Protein AF-A0A6N7HIR2-F1 (afdb_monomer_lite)

Secondary structure (DSSP, 8-state):
-PPP-HHHHHHHHHHHHHHHHHHHHHHHHHHHHHTTSSPPPPHHHHHHHHHHHHHHHHHHHHHHHHHHTS---S---------SPPPPSGGGTTTS------

Structure (mmCIF, N/CA/C/O backbone):
data_AF-A0A6N7HIR2-F1
#
_entry.id   AF-A0A6N7HIR2-F1
#
loop_
_atom_site.group_PDB
_atom_site.id
_atom_site.type_symbol
_atom_site.label_atom_id
_atom_site.label_alt_id
_atom_site.label_comp_id
_atom_site.label_asym_id
_atom_site.label_entity_id
_atom_site.label_seq_id
_atom_site.pdbx_PDB_ins_code
_atom_site.Cartn_x
_atom_site.Cartn_y
_atom_site.Cartn_z
_atom_site.occupancy
_atom_site.B_iso_or_equiv
_atom_site.auth_seq_id
_atom_site.auth_comp_id
_atom_site.auth_asym_id
_atom_site.auth_atom_id
_atom_site.pdbx_PDB_model_num
ATOM 1 N N . MET A 1 1 ? 15.041 1.966 -32.434 1.00 39.31 1 MET A N 1
ATOM 2 C CA . MET A 1 1 ? 14.277 2.642 -31.364 1.00 39.31 1 MET A CA 1
ATOM 3 C C . MET A 1 1 ? 12.826 2.198 -31.444 1.00 39.31 1 MET A C 1
ATOM 5 O O . MET A 1 1 ? 12.071 2.736 -32.242 1.00 39.31 1 MET A O 1
ATOM 9 N N . THR A 1 2 ? 12.447 1.170 -30.692 1.00 49.09 2 THR A N 1
ATOM 10 C CA . THR A 1 2 ? 11.033 0.862 -30.441 1.00 49.09 2 THR A CA 1
ATOM 11 C C . THR A 1 2 ? 10.514 1.892 -29.444 1.00 49.09 2 THR A C 1
ATOM 13 O O . THR A 1 2 ? 11.181 2.163 -28.446 1.00 49.09 2 THR A O 1
ATOM 16 N N . ALA A 1 3 ? 9.388 2.536 -29.753 1.00 53.75 3 ALA A N 1
ATOM 17 C CA . ALA A 1 3 ? 8.743 3.464 -28.830 1.00 53.75 3 ALA A CA 1
ATOM 18 C C . ALA A 1 3 ? 8.521 2.768 -27.470 1.00 53.75 3 ALA A C 1
ATOM 20 O O . ALA A 1 3 ? 8.249 1.564 -27.473 1.00 53.75 3 ALA A O 1
ATOM 21 N N . PRO A 1 4 ? 8.658 3.476 -26.332 1.00 59.59 4 PRO A N 1
ATOM 22 C CA . PRO A 1 4 ? 8.262 2.916 -25.045 1.00 59.59 4 PRO A CA 1
ATOM 23 C C . PRO A 1 4 ? 6.821 2.416 -25.158 1.00 59.59 4 PRO A C 1
ATOM 25 O O . PRO A 1 4 ? 5.978 3.105 -25.743 1.00 59.59 4 PRO A O 1
ATOM 28 N N . ASP A 1 5 ? 6.562 1.204 -24.665 1.00 72.38 5 ASP A N 1
ATOM 29 C CA . ASP A 1 5 ? 5.222 0.632 -24.701 1.00 72.38 5 ASP A CA 1
ATOM 30 C C . ASP A 1 5 ? 4.324 1.451 -23.766 1.00 72.38 5 ASP A C 1
ATOM 32 O O . ASP A 1 5 ? 4.314 1.300 -22.543 1.00 72.38 5 ASP A O 1
ATOM 36 N N . TRP A 1 6 ? 3.625 2.416 -24.359 1.00 75.81 6 TRP A N 1
ATOM 37 C CA . TRP A 1 6 ? 2.717 3.334 -23.679 1.00 75.81 6 TRP A CA 1
ATOM 38 C C . TRP A 1 6 ? 1.618 2.576 -22.921 1.00 75.81 6 TRP A C 1
ATOM 40 O O . TRP A 1 6 ? 1.055 3.103 -21.958 1.00 75.81 6 TRP A O 1
ATOM 50 N N . HIS A 1 7 ? 1.326 1.338 -23.334 1.00 76.25 7 HIS A N 1
ATOM 51 C CA . HIS A 1 7 ? 0.379 0.470 -22.659 1.00 76.25 7 HIS A CA 1
ATOM 52 C C . HIS A 1 7 ? 0.905 0.045 -21.283 1.00 76.25 7 HIS A C 1
ATOM 54 O O . HIS A 1 7 ? 0.212 0.229 -20.283 1.00 76.25 7 HIS A O 1
ATOM 60 N N . ASP A 1 8 ? 2.160 -0.398 -21.199 1.00 75.25 8 ASP A N 1
ATOM 61 C CA . ASP A 1 8 ? 2.810 -0.783 -19.938 1.00 75.25 8 ASP A CA 1
ATOM 62 C C . ASP A 1 8 ? 2.994 0.409 -18.984 1.00 75.25 8 ASP A C 1
ATOM 64 O O . ASP A 1 8 ? 3.007 0.275 -17.755 1.00 75.25 8 ASP A O 1
ATOM 68 N N . GLU A 1 9 ? 3.150 1.619 -19.525 1.00 78.38 9 GLU A N 1
ATOM 69 C CA . GLU A 1 9 ? 3.133 2.855 -18.736 1.00 78.38 9 GLU A CA 1
ATOM 70 C C . GLU A 1 9 ? 1.759 3.140 -18.131 1.00 78.38 9 GLU A C 1
ATOM 72 O O . GLU A 1 9 ? 1.671 3.409 -16.931 1.00 78.38 9 GLU A O 1
ATOM 77 N N . LEU A 1 10 ? 0.689 3.024 -18.917 1.00 81.69 10 LEU A N 1
ATOM 78 C CA . LEU A 1 10 ? -0.676 3.210 -18.425 1.00 81.69 10 LEU A CA 1
ATOM 79 C C . LEU A 1 10 ? -1.075 2.162 -17.390 1.00 81.69 10 LEU A C 1
ATOM 81 O O . LEU A 1 10 ? -1.680 2.523 -16.380 1.00 81.69 10 LEU A O 1
ATOM 85 N N . VAL A 1 11 ? -0.728 0.892 -17.616 1.00 83.94 11 VAL A N 1
ATOM 86 C CA . VAL A 1 11 ? -1.005 -0.197 -16.669 1.00 83.94 11 VAL A CA 1
ATOM 87 C C . VAL A 1 11 ? -0.339 0.101 -15.328 1.00 83.94 11 VAL A C 1
ATOM 89 O O . VAL A 1 11 ? -1.017 0.101 -14.301 1.00 83.94 11 VAL A O 1
ATOM 92 N N . LEU A 1 12 ? 0.941 0.487 -15.332 1.00 82.62 12 LEU A N 1
ATOM 93 C CA . LEU A 1 12 ? 1.636 0.841 -14.096 1.00 82.62 12 LEU A CA 1
ATOM 94 C C . LEU A 1 12 ? 0.995 2.042 -13.386 1.00 82.62 12 LEU A C 1
ATOM 96 O O . LEU A 1 12 ? 0.808 2.021 -12.169 1.00 82.62 12 LEU A O 1
ATOM 100 N N . VAL A 1 13 ? 0.664 3.106 -14.122 1.00 84.81 13 VAL A N 1
ATOM 101 C CA . VAL A 1 13 ? 0.022 4.294 -13.536 1.00 84.81 13 VAL A CA 1
ATOM 102 C C . VAL A 1 13 ? -1.333 3.931 -12.924 1.00 84.81 13 VAL A C 1
ATOM 104 O O . VAL A 1 13 ? -1.660 4.403 -11.833 1.00 84.81 13 VAL A O 1
ATOM 107 N N . ALA A 1 14 ? -2.104 3.063 -13.580 1.00 88.12 14 ALA A N 1
ATOM 108 C CA . ALA A 1 14 ? -3.380 2.579 -13.068 1.00 88.12 14 ALA A CA 1
ATOM 109 C C . ALA A 1 14 ? -3.213 1.732 -11.795 1.00 88.12 14 ALA A C 1
ATOM 111 O O . ALA A 1 14 ? -3.967 1.913 -10.833 1.00 88.12 14 ALA A O 1
ATOM 112 N N . GLU A 1 15 ? -2.212 0.851 -11.743 1.00 87.25 15 GLU A N 1
ATOM 113 C CA . GLU A 1 15 ? -1.899 0.047 -10.558 1.00 87.25 15 GLU A CA 1
ATOM 114 C C . GLU A 1 15 ? -1.457 0.917 -9.377 1.00 87.25 15 GLU A C 1
ATOM 116 O O . GLU A 1 15 ? -1.988 0.772 -8.271 1.00 87.25 15 GLU A O 1
ATOM 121 N N . LEU A 1 16 ? -0.570 1.888 -9.619 1.00 88.81 16 LEU A N 1
ATOM 122 C CA . LEU A 1 16 ? -0.139 2.866 -8.617 1.00 88.81 16 LEU A CA 1
ATOM 123 C C . LEU A 1 16 ? -1.320 3.683 -8.085 1.00 88.81 16 LEU A C 1
ATOM 125 O O . LEU A 1 16 ? -1.468 3.843 -6.872 1.00 88.81 16 LEU A O 1
ATOM 129 N N . ALA A 1 17 ? -2.199 4.164 -8.967 1.00 90.56 17 ALA A N 1
ATOM 130 C CA . ALA A 1 17 ? -3.390 4.908 -8.569 1.00 90.56 17 ALA A CA 1
ATOM 131 C C . ALA A 1 17 ? -4.368 4.043 -7.752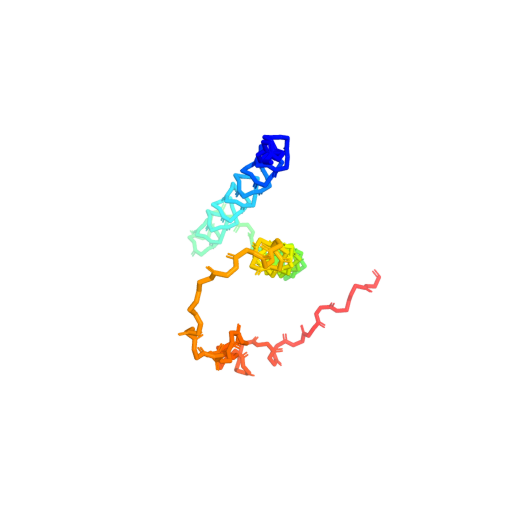 1.00 90.56 17 ALA A C 1
ATOM 133 O O . ALA A 1 17 ? -4.935 4.505 -6.756 1.00 90.56 17 ALA A O 1
ATOM 134 N N . SER A 1 18 ? -4.541 2.776 -8.137 1.00 89.88 18 SER A N 1
ATOM 135 C CA . SER A 1 18 ? -5.385 1.809 -7.428 1.00 89.88 18 SER A CA 1
ATOM 136 C C . SER A 1 18 ? -4.867 1.519 -6.020 1.00 89.88 18 SER A C 1
ATOM 138 O O . SER A 1 18 ? -5.643 1.543 -5.058 1.00 89.88 18 SER A O 1
ATOM 140 N N . VAL A 1 19 ? -3.560 1.289 -5.873 1.00 90.94 19 VAL A N 1
ATOM 141 C CA . VAL A 1 19 ? -2.923 1.061 -4.571 1.00 90.94 19 VAL A CA 1
ATOM 142 C C . VAL A 1 19 ? -2.950 2.327 -3.717 1.00 90.94 19 VAL A C 1
ATOM 144 O O . VAL A 1 19 ? -3.319 2.252 -2.548 1.00 90.94 19 VAL A O 1
ATOM 147 N N . ASN A 1 20 ? -2.694 3.504 -4.293 1.00 92.12 20 ASN A N 1
ATOM 148 C CA . ASN A 1 20 ? -2.812 4.780 -3.580 1.00 92.12 20 ASN A CA 1
ATOM 149 C C . ASN A 1 20 ? -4.217 4.986 -2.986 1.00 92.12 20 ASN A C 1
ATOM 151 O O . ASN A 1 20 ? -4.368 5.373 -1.828 1.00 92.12 20 ASN A O 1
ATOM 155 N N . ASN A 1 21 ? -5.262 4.660 -3.751 1.00 92.62 21 ASN A N 1
ATOM 156 C CA . ASN A 1 21 ? -6.638 4.725 -3.264 1.00 92.62 21 ASN A CA 1
ATOM 157 C C . ASN A 1 21 ? -6.882 3.751 -2.093 1.00 92.62 21 ASN A C 1
ATOM 159 O O . ASN A 1 21 ? -7.553 4.086 -1.117 1.00 92.62 21 ASN A O 1
ATOM 163 N N . GLN A 1 22 ? -6.308 2.549 -2.150 1.00 91.25 22 GLN A N 1
ATOM 164 C CA . GLN A 1 22 ? -6.426 1.574 -1.065 1.00 91.25 22 GLN A CA 1
ATOM 165 C C . GLN A 1 22 ? -5.698 2.015 0.202 1.00 91.25 22 GLN A C 1
ATOM 167 O O . GLN A 1 22 ? -6.280 1.897 1.277 1.00 91.25 22 GLN A O 1
ATOM 172 N N . ILE A 1 23 ? -4.497 2.590 0.082 1.00 93.50 23 ILE A N 1
ATOM 173 C CA . ILE A 1 23 ? -3.767 3.179 1.213 1.00 93.50 23 ILE A CA 1
ATOM 174 C C . ILE A 1 23 ? -4.605 4.289 1.849 1.00 93.50 23 ILE A C 1
ATOM 176 O O . ILE A 1 23 ? -4.833 4.268 3.055 1.00 93.50 23 ILE A O 1
ATOM 180 N N . ALA A 1 24 ? -5.117 5.231 1.051 1.00 94.25 24 ALA A N 1
ATOM 181 C CA . ALA A 1 24 ? -5.915 6.342 1.565 1.00 94.25 24 ALA A CA 1
ATOM 182 C C . ALA A 1 24 ? -7.153 5.847 2.330 1.00 94.25 24 ALA A C 1
ATOM 184 O O . ALA A 1 24 ? -7.435 6.299 3.439 1.00 94.25 24 ALA A O 1
ATOM 185 N N . ARG A 1 25 ? -7.873 4.866 1.772 1.00 93.00 25 ARG A N 1
ATOM 186 C CA . ARG A 1 25 ? -9.032 4.255 2.438 1.00 93.00 25 ARG A CA 1
ATOM 187 C C . ARG A 1 25 ? -8.648 3.513 3.711 1.00 93.00 25 ARG A C 1
ATOM 189 O O . ARG A 1 25 ? -9.385 3.600 4.688 1.00 93.00 25 ARG A O 1
ATOM 196 N N . PHE A 1 26 ? -7.535 2.791 3.700 1.00 92.94 26 PHE A N 1
ATOM 197 C CA . PHE A 1 26 ? -7.034 2.074 4.866 1.00 92.94 26 PHE A CA 1
ATOM 198 C C . PHE A 1 26 ? -6.687 3.040 6.006 1.00 92.94 26 PHE A C 1
ATOM 200 O O . PHE A 1 26 ? -7.192 2.877 7.113 1.00 92.94 26 PHE A O 1
ATOM 207 N N . VAL A 1 27 ? -5.937 4.107 5.713 1.00 93.31 27 VAL A N 1
ATOM 208 C CA . VAL A 1 27 ? -5.589 5.154 6.689 1.00 93.31 27 VAL A CA 1
ATOM 209 C C . VAL A 1 27 ? -6.842 5.801 7.275 1.00 93.31 27 VAL A C 1
ATOM 211 O O . VAL A 1 27 ? -6.939 5.960 8.487 1.00 93.31 27 VAL A O 1
ATOM 214 N N . LEU A 1 28 ? -7.838 6.129 6.447 1.00 94.31 28 LEU A N 1
ATOM 215 C CA . LEU A 1 28 ? -9.097 6.693 6.941 1.00 94.31 28 LEU A CA 1
ATOM 216 C C . LEU A 1 28 ? -9.848 5.733 7.871 1.00 94.31 28 LEU A C 1
ATOM 218 O O . LEU A 1 28 ? -10.399 6.175 8.875 1.00 94.31 28 LEU A O 1
ATOM 222 N N . ARG A 1 29 ? -9.865 4.428 7.566 1.00 92.50 29 ARG A N 1
ATOM 223 C CA . ARG A 1 29 ? -10.482 3.425 8.450 1.00 92.50 29 ARG A CA 1
ATOM 224 C C . ARG A 1 29 ? -9.744 3.315 9.778 1.00 92.50 29 ARG A C 1
ATOM 226 O O . ARG A 1 29 ? -10.405 3.240 10.805 1.00 92.50 29 ARG A O 1
ATOM 233 N N . LEU A 1 30 ? -8.413 3.351 9.754 1.00 91.50 30 LEU A N 1
ATOM 234 C CA . LEU A 1 30 ? -7.598 3.324 10.964 1.00 91.50 30 LEU A CA 1
ATOM 235 C C . LEU A 1 30 ? -7.893 4.543 11.852 1.00 91.50 30 LEU A C 1
ATOM 237 O O . LEU A 1 30 ? -8.192 4.390 13.028 1.00 91.50 30 LEU A O 1
ATOM 241 N N . LEU A 1 31 ? -7.941 5.742 11.263 1.00 92.88 31 LEU A N 1
ATOM 242 C CA . LEU A 1 31 ? -8.283 6.975 11.983 1.00 92.88 31 LEU A CA 1
ATOM 243 C C . LEU A 1 31 ? -9.726 6.987 12.512 1.00 92.88 31 LEU A C 1
ATOM 245 O O . LEU A 1 31 ? -9.996 7.541 13.577 1.00 92.88 31 LEU A O 1
ATOM 249 N N . ASP A 1 32 ? -10.676 6.414 11.769 1.00 93.00 32 ASP A N 1
ATOM 250 C CA . ASP A 1 32 ? -12.053 6.247 12.241 1.00 93.00 32 ASP A CA 1
ATOM 251 C C . ASP A 1 32 ? -12.138 5.270 13.421 1.00 93.00 32 ASP A C 1
ATOM 253 O O . ASP A 1 32 ? -12.909 5.520 14.351 1.00 93.00 32 ASP A O 1
ATOM 257 N N . ALA A 1 33 ? -11.358 4.186 13.395 1.00 91.94 33 ALA A N 1
ATOM 258 C CA . ALA A 1 33 ? -11.279 3.218 14.484 1.00 91.94 33 ALA A CA 1
ATOM 259 C C . ALA A 1 33 ? -10.635 3.828 15.739 1.00 91.94 33 ALA A C 1
ATOM 261 O O . ALA A 1 33 ? -11.201 3.717 16.825 1.00 91.94 33 ALA A O 1
ATOM 262 N N . ASP A 1 34 ? -9.526 4.558 15.586 1.00 90.69 34 ASP A N 1
ATOM 263 C CA . ASP A 1 34 ? -8.844 5.256 16.688 1.00 90.69 34 ASP A CA 1
ATOM 264 C C . ASP A 1 34 ? -9.738 6.313 17.347 1.00 90.69 34 ASP A C 1
ATOM 266 O O . ASP A 1 34 ? -9.689 6.533 18.556 1.00 90.69 34 ASP A O 1
ATOM 270 N N . ALA A 1 35 ? -10.604 6.952 16.560 1.00 94.25 35 ALA A N 1
ATOM 271 C CA . ALA A 1 35 ? -11.593 7.893 17.066 1.00 94.25 35 ALA A CA 1
ATOM 272 C C . ALA A 1 35 ? -12.853 7.223 17.650 1.00 94.25 35 ALA A C 1
ATOM 274 O O . ALA A 1 35 ? -13.798 7.927 18.010 1.00 94.25 35 ALA A O 1
ATOM 275 N N . GLY A 1 36 ? -12.914 5.887 17.691 1.00 92.19 36 GLY A N 1
ATOM 276 C CA . GLY A 1 36 ? -14.063 5.121 18.180 1.00 92.19 36 GLY A CA 1
ATOM 277 C C . GLY A 1 36 ? -15.322 5.237 17.313 1.00 92.19 36 GLY A C 1
ATOM 278 O O . GLY A 1 36 ? -16.416 4.927 17.778 1.00 92.19 36 GLY A O 1
ATOM 279 N N . ARG A 1 37 ? -15.201 5.710 16.063 1.00 89.62 37 ARG A N 1
ATOM 280 C CA . ARG A 1 37 ? -16.331 5.888 15.131 1.00 89.62 37 ARG A CA 1
ATOM 281 C C . ARG A 1 37 ? -16.642 4.633 14.318 1.00 89.62 37 ARG A C 1
ATOM 283 O O . ARG A 1 37 ? -17.735 4.533 13.761 1.00 89.62 37 ARG A O 1
ATOM 290 N N . LYS A 1 38 ? -15.683 3.712 14.202 1.00 89.06 38 LYS A N 1
ATOM 291 C CA . LYS A 1 38 ? -15.803 2.445 13.469 1.00 89.06 38 LYS A CA 1
ATOM 292 C C . LYS A 1 38 ? -15.104 1.308 14.207 1.00 89.06 38 LYS A C 1
ATOM 294 O O . LYS A 1 38 ? -14.346 1.536 15.144 1.00 89.06 38 LYS A O 1
ATOM 299 N N . GLU A 1 39 ? -15.384 0.090 13.759 1.00 87.25 39 GLU A N 1
ATOM 300 C CA . GLU A 1 39 ? -14.699 -1.122 14.202 1.00 87.25 39 GLU A CA 1
ATOM 301 C C . GLU A 1 39 ? -13.208 -1.094 13.831 1.00 87.25 39 GLU A C 1
ATOM 303 O O . GLU A 1 39 ? -12.817 -0.461 12.844 1.00 87.25 39 GLU A O 1
ATOM 308 N N . GLN A 1 40 ? -12.384 -1.776 14.633 1.00 87.94 40 GLN A N 1
ATOM 309 C CA . GLN A 1 40 ? -10.956 -1.915 14.361 1.00 87.94 40 GLN A CA 1
ATOM 310 C C . GLN A 1 40 ? -10.720 -2.604 13.018 1.00 87.94 40 GLN A C 1
ATOM 312 O O . GLN A 1 40 ? -11.449 -3.513 12.621 1.00 87.94 40 GLN A O 1
ATOM 317 N N . VAL A 1 41 ? -9.672 -2.170 12.321 1.00 88.50 41 VAL A N 1
ATOM 318 C CA . VAL A 1 41 ? -9.273 -2.793 11.063 1.00 88.50 41 VAL A CA 1
ATOM 319 C C . VAL A 1 41 ? -8.740 -4.194 11.357 1.00 88.50 41 VAL A C 1
ATOM 321 O O . VAL A 1 41 ? -7.895 -4.377 12.231 1.00 88.50 41 VAL A O 1
ATOM 324 N N . ALA A 1 42 ? -9.260 -5.196 10.650 1.00 89.25 42 ALA A N 1
ATOM 325 C CA . ALA A 1 42 ? -8.828 -6.570 10.839 1.00 89.25 42 ALA A CA 1
ATOM 326 C C . ALA A 1 42 ? -7.371 -6.731 10.388 1.00 89.25 42 ALA A C 1
ATOM 328 O O . ALA A 1 42 ? -6.997 -6.258 9.316 1.00 89.25 42 ALA A O 1
ATOM 329 N N . ALA A 1 43 ? -6.569 -7.477 11.154 1.00 88.50 43 ALA A N 1
ATOM 330 C CA . ALA A 1 43 ? -5.184 -7.783 10.791 1.00 88.50 43 ALA A CA 1
ATOM 331 C C . ALA A 1 43 ? -5.070 -8.359 9.366 1.00 88.50 43 ALA A C 1
ATOM 333 O O . ALA A 1 43 ? -4.142 -8.030 8.638 1.00 88.50 43 ALA A O 1
ATOM 334 N N . THR A 1 44 ? -6.051 -9.153 8.925 1.00 88.19 44 THR A N 1
ATOM 335 C CA . THR A 1 44 ? -6.128 -9.695 7.558 1.00 88.19 44 THR A CA 1
ATOM 336 C C . THR A 1 44 ? -6.158 -8.616 6.474 1.00 88.19 44 THR A C 1
ATOM 338 O O . THR A 1 44 ? -5.540 -8.796 5.425 1.00 88.19 44 THR A O 1
ATOM 341 N N . ASP A 1 45 ? -6.828 -7.487 6.720 1.00 86.38 45 ASP A N 1
ATOM 342 C CA . ASP A 1 45 ? -6.883 -6.364 5.780 1.00 86.38 45 ASP A CA 1
ATOM 343 C C . ASP A 1 45 ? -5.521 -5.667 5.684 1.00 86.38 45 ASP A C 1
ATOM 345 O O . ASP A 1 45 ? -5.088 -5.301 4.587 1.00 86.38 45 ASP A O 1
ATOM 349 N N . GLU A 1 46 ? -4.820 -5.534 6.815 1.00 90.00 46 GLU A N 1
ATOM 350 C CA . GLU A 1 46 ? -3.451 -5.006 6.863 1.00 90.00 46 GLU A CA 1
ATOM 351 C C . GLU A 1 46 ? -2.492 -5.912 6.082 1.00 90.00 46 GLU A C 1
ATOM 353 O O . GLU A 1 46 ? -1.723 -5.440 5.243 1.00 90.00 46 GLU A O 1
ATOM 358 N N . CYS A 1 47 ? -2.586 -7.226 6.304 1.00 89.62 47 CYS A N 1
ATOM 359 C CA . CYS A 1 47 ? -1.790 -8.235 5.611 1.00 89.62 47 CYS A CA 1
ATOM 360 C C . CYS A 1 47 ? -2.013 -8.198 4.098 1.00 89.62 47 CYS A C 1
ATOM 362 O O . CYS A 1 47 ? -1.055 -8.233 3.326 1.00 89.62 47 CYS A O 1
ATOM 364 N N . HIS A 1 48 ? -3.273 -8.117 3.668 1.00 87.75 48 HIS A N 1
ATOM 365 C CA . HIS A 1 48 ? -3.620 -8.095 2.254 1.00 87.75 48 HIS A CA 1
ATOM 366 C C . HIS A 1 48 ? -3.111 -6.820 1.568 1.00 87.75 48 HIS A C 1
ATOM 368 O O . HIS A 1 48 ? -2.517 -6.900 0.492 1.00 87.75 48 HIS A O 1
ATOM 374 N N . LEU A 1 49 ? -3.268 -5.649 2.200 1.00 90.56 49 LEU A N 1
ATOM 375 C CA . LEU A 1 49 ? -2.699 -4.403 1.680 1.00 90.56 49 LEU A CA 1
ATOM 376 C C . LEU A 1 49 ? -1.165 -4.469 1.622 1.00 90.56 49 LEU A C 1
ATOM 378 O O . LEU A 1 49 ? -0.573 -4.084 0.614 1.00 90.56 49 LEU A O 1
ATOM 382 N N . GLY A 1 50 ? -0.529 -4.996 2.671 1.00 90.38 50 GLY A N 1
ATOM 383 C CA . GLY A 1 50 ? 0.917 -5.193 2.733 1.00 90.38 50 GLY A CA 1
ATOM 384 C C . GLY A 1 50 ? 1.443 -6.095 1.614 1.00 90.38 50 GLY A C 1
ATOM 385 O O . GLY A 1 50 ? 2.397 -5.722 0.935 1.00 90.38 50 GLY A O 1
ATOM 386 N N . GLY A 1 51 ? 0.791 -7.235 1.366 1.00 90.38 51 GLY A N 1
ATOM 387 C CA . GLY A 1 51 ? 1.147 -8.144 0.271 1.00 90.38 51 GLY A CA 1
ATOM 388 C C . GLY A 1 51 ? 1.092 -7.455 -1.092 1.00 90.38 51 GLY A C 1
ATOM 389 O O . GLY A 1 51 ? 2.065 -7.475 -1.840 1.00 90.38 51 GLY A O 1
ATOM 390 N N . ARG A 1 52 ? 0.010 -6.718 -1.363 1.00 88.06 52 ARG A N 1
ATOM 391 C CA . ARG A 1 52 ? -0.136 -5.968 -2.619 1.00 88.06 52 ARG A CA 1
ATOM 392 C C . ARG A 1 52 ? 0.937 -4.899 -2.824 1.00 88.06 52 ARG A C 1
ATOM 394 O O . ARG A 1 52 ? 1.350 -4.660 -3.956 1.00 88.06 52 ARG A O 1
ATOM 401 N N . LEU A 1 53 ? 1.375 -4.237 -1.751 1.00 89.88 53 LEU A N 1
ATOM 402 C CA . LEU A 1 53 ? 2.459 -3.252 -1.813 1.00 89.88 53 LEU A CA 1
ATOM 403 C C . LEU A 1 53 ? 3.801 -3.903 -2.156 1.00 89.88 53 LEU A C 1
ATOM 405 O O . LEU A 1 53 ? 4.575 -3.339 -2.928 1.00 89.88 53 LEU A O 1
ATOM 409 N N . VAL A 1 54 ? 4.063 -5.084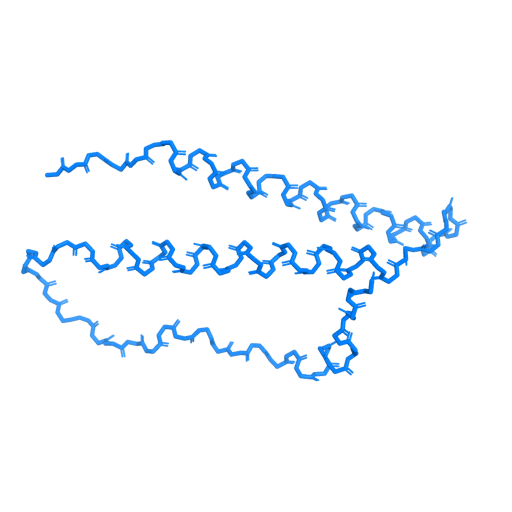 -1.598 1.00 90.50 54 VAL A N 1
ATOM 410 C CA . VAL A 1 54 ? 5.268 -5.866 -1.890 1.00 90.50 54 VAL A CA 1
ATOM 411 C C . VAL A 1 54 ? 5.281 -6.312 -3.351 1.00 90.50 54 VAL A C 1
ATOM 413 O O . VAL A 1 54 ? 6.278 -6.083 -4.036 1.00 90.50 54 VAL A O 1
ATOM 416 N N . ASP A 1 55 ? 4.173 -6.860 -3.849 1.00 85.38 55 ASP A N 1
ATOM 417 C CA . ASP A 1 55 ? 4.058 -7.326 -5.236 1.00 85.38 55 ASP A CA 1
ATOM 418 C C . ASP A 1 55 ? 4.284 -6.185 -6.238 1.00 85.38 55 ASP A C 1
ATOM 420 O O . ASP A 1 55 ? 5.081 -6.318 -7.170 1.00 85.38 55 ASP A O 1
ATOM 424 N N . LEU A 1 56 ? 3.663 -5.020 -6.006 1.00 86.75 56 LEU A N 1
ATOM 425 C CA . LEU A 1 56 ? 3.885 -3.834 -6.839 1.00 86.75 56 LEU A CA 1
ATOM 426 C C . LEU A 1 56 ? 5.341 -3.349 -6.767 1.00 86.75 56 LEU A C 1
ATOM 428 O O . LEU A 1 56 ? 5.914 -2.926 -7.771 1.00 86.75 56 LEU A O 1
ATOM 432 N N . GLY A 1 57 ? 5.958 -3.425 -5.585 1.00 87.38 57 GLY A N 1
ATOM 433 C CA . GLY A 1 57 ? 7.369 -3.107 -5.392 1.00 87.38 57 GLY A CA 1
ATOM 434 C C . GLY A 1 57 ? 8.291 -4.003 -6.221 1.00 87.38 57 GLY A C 1
ATOM 435 O O . GLY A 1 57 ? 9.217 -3.495 -6.855 1.00 87.38 57 GLY A O 1
ATOM 436 N N . TYR A 1 58 ? 8.022 -5.311 -6.268 1.00 86.75 58 TYR A N 1
ATOM 437 C CA . TYR A 1 58 ? 8.763 -6.242 -7.120 1.00 86.75 58 TYR A CA 1
ATOM 438 C C . TYR A 1 58 ? 8.556 -5.951 -8.607 1.00 86.75 58 TYR A C 1
ATOM 440 O O . TYR A 1 58 ? 9.539 -5.888 -9.342 1.00 86.75 58 TYR A O 1
ATOM 448 N N . ALA A 1 59 ? 7.321 -5.689 -9.042 1.00 83.38 59 ALA A N 1
ATOM 449 C CA . ALA A 1 59 ? 7.029 -5.339 -10.433 1.00 83.38 59 ALA A CA 1
ATOM 450 C C . ALA A 1 59 ? 7.765 -4.060 -10.883 1.00 83.38 59 ALA A C 1
ATOM 452 O O . ALA A 1 59 ? 8.325 -3.997 -11.978 1.00 83.38 59 ALA A O 1
ATOM 453 N N . LEU A 1 60 ? 7.834 -3.045 -10.014 1.00 85.06 60 LEU A N 1
ATOM 454 C CA . LEU A 1 60 ? 8.590 -1.815 -10.268 1.00 85.06 60 LEU A CA 1
ATOM 455 C C . LEU A 1 60 ? 10.099 -2.059 -10.385 1.00 85.06 60 LEU A C 1
ATOM 457 O O . LEU A 1 60 ? 10.747 -1.475 -11.257 1.00 85.06 60 LEU A O 1
ATOM 461 N N . GLN A 1 61 ? 10.659 -2.898 -9.510 1.00 86.19 61 GLN A N 1
ATOM 462 C CA . GLN A 1 61 ? 12.078 -3.257 -9.547 1.00 86.19 61 GLN A CA 1
ATOM 463 C C . GLN A 1 61 ? 12.419 -4.024 -10.822 1.00 86.19 61 GLN A C 1
ATOM 465 O O . GLN A 1 61 ? 13.374 -3.662 -11.508 1.00 86.19 61 GLN A O 1
ATOM 470 N N . ASP A 1 62 ? 11.615 -5.028 -11.168 1.00 81.81 62 ASP A N 1
ATOM 471 C CA . ASP A 1 62 ? 11.794 -5.825 -12.378 1.00 81.81 62 ASP A CA 1
ATOM 472 C C . ASP A 1 62 ? 11.776 -4.937 -13.628 1.00 81.81 62 ASP A C 1
ATOM 474 O O . ASP A 1 62 ? 12.705 -4.948 -14.438 1.00 81.81 62 ASP A O 1
ATOM 478 N N . ARG A 1 63 ? 10.793 -4.039 -13.720 1.00 78.81 63 ARG A N 1
ATOM 479 C CA . ARG A 1 63 ? 10.716 -3.054 -14.800 1.00 78.81 63 ARG A CA 1
ATOM 480 C C . ARG A 1 63 ? 11.939 -2.132 -14.861 1.00 78.81 63 ARG A C 1
ATOM 482 O O . ARG A 1 63 ? 12.406 -1.804 -15.953 1.00 78.81 63 ARG A O 1
ATOM 489 N N . ALA A 1 64 ? 12.451 -1.676 -13.717 1.00 81.44 64 ALA A N 1
ATOM 490 C CA . ALA A 1 64 ? 13.641 -0.828 -13.673 1.00 81.44 64 ALA A CA 1
ATOM 491 C C . ALA A 1 64 ? 14.880 -1.568 -14.202 1.00 81.44 64 ALA A C 1
ATOM 493 O O . ALA A 1 64 ? 15.620 -1.000 -15.006 1.00 81.44 64 ALA A O 1
ATOM 494 N N . VAL A 1 65 ? 15.053 -2.841 -13.826 1.00 82.75 65 VAL A N 1
ATOM 495 C CA . VAL A 1 65 ? 16.131 -3.709 -14.327 1.00 82.75 65 VAL A CA 1
ATOM 496 C C . VAL A 1 65 ? 16.038 -3.865 -15.845 1.00 82.75 65 VAL A C 1
ATOM 498 O O . VAL A 1 65 ? 17.029 -3.642 -16.544 1.00 82.75 65 VAL A O 1
ATOM 501 N N . HIS A 1 66 ? 14.848 -4.148 -16.377 1.00 73.88 66 HIS A N 1
ATOM 502 C CA . HIS A 1 66 ? 14.635 -4.292 -17.820 1.00 73.88 66 HIS A CA 1
ATOM 503 C C . HIS A 1 66 ? 14.888 -2.991 -18.596 1.00 73.88 66 HIS A C 1
ATOM 505 O O . HIS A 1 66 ? 15.437 -3.030 -19.695 1.00 73.88 66 HIS A O 1
ATOM 511 N N . ARG A 1 67 ? 14.578 -1.823 -18.015 1.00 71.56 67 ARG A N 1
ATOM 512 C CA . ARG A 1 67 ? 14.930 -0.520 -18.608 1.00 71.56 67 ARG A CA 1
ATOM 513 C C . ARG A 1 67 ? 16.445 -0.314 -18.676 1.00 71.56 67 ARG A C 1
ATOM 515 O O . ARG A 1 67 ? 16.935 0.219 -19.666 1.00 71.56 67 ARG A O 1
ATOM 522 N N . THR A 1 68 ? 17.182 -0.721 -17.641 1.00 67.50 68 THR A N 1
ATOM 523 C CA . THR A 1 68 ? 18.652 -0.610 -17.606 1.00 67.50 68 THR A CA 1
ATOM 524 C C . THR A 1 68 ? 19.370 -1.664 -18.451 1.00 67.50 68 THR A C 1
ATOM 526 O O . THR A 1 68 ? 20.531 -1.469 -18.787 1.00 67.50 68 THR A O 1
ATOM 529 N N . ALA A 1 69 ? 18.689 -2.755 -18.814 1.00 62.84 69 ALA A N 1
ATOM 530 C CA . ALA A 1 69 ? 19.218 -3.840 -19.642 1.00 62.84 69 ALA A CA 1
ATOM 531 C C . ALA A 1 69 ? 18.983 -3.646 -21.160 1.00 62.84 69 ALA A C 1
ATOM 533 O O . ALA A 1 69 ? 19.331 -4.526 -21.948 1.00 62.84 69 ALA A O 1
ATOM 534 N N . GLY A 1 70 ? 18.393 -2.516 -21.579 1.00 50.00 70 GLY A N 1
ATOM 535 C CA . GLY A 1 70 ? 18.259 -2.126 -22.991 1.00 50.00 70 GLY A CA 1
ATOM 536 C C . GLY A 1 70 ? 19.620 -1.942 -23.687 1.00 50.00 70 GLY A C 1
ATOM 537 O O . GLY A 1 70 ? 20.615 -1.694 -23.011 1.00 50.00 70 GLY A O 1
ATOM 538 N N . PRO A 1 71 ? 19.685 -2.110 -25.023 1.00 51.06 71 PRO A N 1
ATOM 539 C CA . PRO A 1 71 ? 20.870 -2.599 -25.722 1.00 51.06 71 PRO A CA 1
ATOM 540 C C . PRO A 1 71 ? 22.060 -1.652 -25.586 1.00 51.06 71 PRO A C 1
ATOM 542 O O . PRO A 1 71 ? 21.925 -0.450 -25.800 1.00 51.06 71 PRO A O 1
ATOM 545 N N . ASN A 1 72 ? 23.223 -2.233 -25.277 1.00 52.66 72 ASN A N 1
ATOM 546 C CA . ASN A 1 72 ? 24.532 -1.615 -25.455 1.00 52.66 72 ASN A CA 1
ATOM 547 C C . ASN A 1 72 ? 24.626 -0.978 -26.852 1.00 52.66 72 ASN A C 1
ATOM 549 O O . ASN A 1 72 ? 24.889 -1.681 -27.822 1.00 52.66 72 ASN A O 1
ATOM 553 N N . ASP A 1 73 ? 24.453 0.336 -26.924 1.00 43.03 73 ASP A N 1
ATOM 554 C CA . ASP A 1 73 ? 25.219 1.190 -27.822 1.00 43.03 73 ASP A CA 1
ATOM 555 C C . ASP A 1 73 ? 26.082 2.075 -26.914 1.00 43.03 73 ASP A C 1
ATOM 557 O O . ASP A 1 73 ? 25.612 3.016 -26.275 1.00 43.03 73 ASP A O 1
ATOM 561 N N . ASP A 1 74 ? 27.331 1.639 -26.773 1.00 48.50 74 ASP A N 1
ATOM 562 C CA . ASP A 1 74 ? 28.519 2.337 -26.288 1.00 48.50 74 ASP A CA 1
ATOM 563 C C . ASP A 1 74 ? 28.332 3.755 -25.716 1.00 48.50 74 ASP A C 1
ATOM 565 O O . ASP A 1 74 ? 28.478 4.750 -26.424 1.00 48.50 74 ASP A O 1
ATOM 569 N N . ALA A 1 75 ? 28.172 3.869 -24.394 1.00 44.38 75 ALA A N 1
ATOM 570 C CA . ALA A 1 75 ? 28.763 4.975 -23.639 1.00 44.38 75 ALA A CA 1
ATOM 571 C C . ALA A 1 75 ? 28.795 4.690 -22.132 1.00 44.38 75 ALA A C 1
ATOM 573 O O . ALA A 1 75 ? 27.784 4.723 -21.441 1.00 44.38 75 ALA A O 1
ATOM 574 N N . ALA A 1 76 ? 30.023 4.544 -21.637 1.00 41.81 76 ALA A N 1
ATOM 575 C CA . ALA A 1 76 ? 30.445 4.914 -20.292 1.00 41.81 76 ALA A CA 1
ATOM 576 C C . ALA A 1 76 ? 29.855 4.121 -19.111 1.00 41.81 76 ALA A C 1
ATOM 578 O O . ALA A 1 76 ? 28.855 4.474 -18.496 1.00 41.81 76 ALA A O 1
ATOM 579 N N . SER A 1 77 ? 30.637 3.116 -18.706 1.00 49.62 77 SER A N 1
ATOM 580 C CA . SER A 1 77 ? 31.127 2.940 -17.333 1.00 49.62 77 SER A CA 1
ATOM 581 C C . SER A 1 77 ? 30.640 4.006 -16.336 1.00 49.62 77 SER A C 1
ATOM 583 O O . SER A 1 77 ? 31.290 5.030 -16.127 1.00 49.62 77 SER A O 1
ATOM 585 N N . ILE A 1 78 ? 29.523 3.733 -15.667 1.00 47.12 78 ILE A N 1
ATOM 586 C CA . ILE A 1 78 ? 29.286 4.241 -14.321 1.00 47.12 78 ILE A CA 1
ATOM 587 C C . ILE A 1 78 ? 29.076 3.015 -13.451 1.00 47.12 78 ILE A C 1
ATOM 589 O O . ILE A 1 78 ? 28.016 2.400 -13.451 1.00 47.12 78 ILE A O 1
ATOM 593 N N . VAL A 1 79 ? 30.180 2.639 -12.801 1.00 45.66 79 VAL A N 1
ATOM 594 C CA . VAL A 1 79 ? 30.282 1.964 -11.506 1.00 45.66 79 VAL A CA 1
ATOM 595 C C . VAL A 1 79 ? 28.976 1.313 -11.065 1.00 45.66 79 VAL A C 1
ATOM 597 O O . VAL A 1 79 ? 28.061 1.998 -10.603 1.00 45.66 79 VAL A O 1
ATOM 600 N N . GLY A 1 80 ? 28.951 -0.019 -11.171 1.00 48.25 80 GLY A N 1
ATOM 601 C CA . GLY A 1 80 ? 27.961 -0.897 -10.560 1.00 48.25 80 GLY A CA 1
ATOM 602 C C . GLY A 1 80 ? 27.808 -0.574 -9.081 1.00 48.25 80 GLY A C 1
ATOM 603 O O . GLY A 1 80 ? 28.486 -1.127 -8.221 1.00 48.25 80 GLY A O 1
ATOM 604 N N . SER A 1 81 ? 26.922 0.372 -8.807 1.00 45.31 81 SER A N 1
ATOM 605 C CA . SER A 1 81 ? 26.380 0.604 -7.490 1.00 45.31 81 SER A CA 1
ATOM 606 C C . SER A 1 81 ? 25.411 -0.541 -7.294 1.00 45.31 81 SER A C 1
ATOM 608 O O . SER A 1 81 ? 24.496 -0.710 -8.096 1.00 45.31 81 SER A O 1
ATOM 610 N N . ASP A 1 82 ? 25.681 -1.372 -6.299 1.00 50.16 82 ASP A N 1
ATOM 611 C CA . ASP A 1 82 ? 24.808 -2.438 -5.832 1.00 50.16 82 ASP A CA 1
ATOM 612 C C . ASP A 1 82 ? 23.396 -1.859 -5.615 1.00 50.16 82 ASP A C 1
ATOM 614 O O . ASP A 1 82 ? 23.093 -1.273 -4.580 1.00 50.16 82 ASP A O 1
ATOM 618 N N . LEU A 1 83 ? 22.550 -1.939 -6.651 1.00 49.53 83 LEU A N 1
ATOM 619 C CA . LEU A 1 83 ? 21.178 -1.416 -6.691 1.00 49.53 83 LEU A CA 1
ATOM 620 C C . LEU A 1 83 ? 20.222 -2.293 -5.877 1.00 49.53 83 LEU A C 1
ATOM 622 O O . LEU A 1 83 ? 19.005 -2.132 -5.962 1.00 49.53 83 LEU A O 1
ATOM 626 N N . ARG A 1 84 ? 20.753 -3.226 -5.080 1.00 49.84 84 ARG A N 1
ATOM 627 C CA . ARG A 1 84 ? 19.963 -3.913 -4.072 1.00 49.84 84 ARG A CA 1
ATOM 628 C C . ARG A 1 84 ? 19.461 -2.850 -3.101 1.00 49.84 84 ARG A C 1
ATOM 630 O O . ARG A 1 84 ? 20.277 -2.177 -2.466 1.00 49.84 84 ARG A O 1
ATOM 637 N N . PRO A 1 85 ? 18.136 -2.672 -2.969 1.00 45.00 85 PRO A N 1
ATOM 638 C CA . PRO A 1 85 ? 17.594 -1.817 -1.934 1.00 45.00 85 PRO A CA 1
ATOM 639 C C . PRO A 1 85 ? 18.201 -2.289 -0.620 1.00 45.00 85 PRO A C 1
ATOM 641 O O . PRO A 1 85 ? 18.058 -3.462 -0.269 1.00 45.00 85 PRO A O 1
ATOM 644 N N . ARG A 1 86 ? 18.913 -1.403 0.087 1.00 42.28 86 ARG A N 1
ATOM 645 C CA . ARG A 1 86 ? 19.302 -1.669 1.469 1.00 42.28 86 ARG A CA 1
ATOM 646 C C . ARG A 1 86 ? 18.010 -2.087 2.168 1.00 42.28 86 ARG A C 1
ATOM 648 O O . ARG A 1 86 ? 17.086 -1.268 2.177 1.00 42.28 86 ARG A O 1
ATOM 655 N N . PRO A 1 87 ? 17.904 -3.325 2.684 1.00 44.72 87 PRO A N 1
ATOM 656 C CA . PRO A 1 87 ? 16.733 -3.721 3.434 1.00 44.72 87 PRO A CA 1
ATOM 657 C C . PRO A 1 87 ? 16.554 -2.656 4.507 1.00 44.72 87 PRO A C 1
ATOM 659 O O . PRO A 1 87 ? 17.459 -2.420 5.314 1.00 44.72 87 PRO A O 1
ATOM 662 N N . LEU A 1 88 ? 15.436 -1.930 4.456 1.00 48.62 88 LEU A N 1
ATOM 663 C CA . LEU A 1 88 ? 15.041 -1.126 5.599 1.00 48.62 88 LEU A CA 1
ATOM 664 C C . LEU A 1 88 ? 15.049 -2.089 6.794 1.00 48.62 88 LEU A C 1
ATOM 666 O O . LEU A 1 88 ? 14.645 -3.243 6.611 1.00 48.62 88 LEU A O 1
ATOM 670 N N . PRO A 1 89 ? 15.523 -1.678 7.982 1.00 42.69 89 PRO A N 1
ATOM 671 C CA . PRO A 1 89 ? 15.516 -2.516 9.173 1.00 42.69 89 PRO A CA 1
ATOM 672 C C . PRO A 1 89 ? 14.065 -2.654 9.656 1.00 42.69 89 PRO A C 1
ATOM 674 O O . PRO A 1 89 ? 13.659 -2.138 10.690 1.00 42.69 89 PRO A O 1
ATOM 677 N N . LEU A 1 90 ? 13.252 -3.328 8.848 1.00 50.62 90 LEU A N 1
ATOM 678 C CA . LEU A 1 90 ? 11.891 -3.743 9.119 1.00 50.62 90 LEU A CA 1
ATOM 679 C C . LEU A 1 90 ? 11.899 -5.040 9.927 1.00 50.62 90 LEU A C 1
ATOM 681 O O . LEU A 1 90 ? 10.835 -5.557 10.225 1.00 50.62 90 LEU A O 1
ATOM 685 N N . GLU A 1 91 ? 13.066 -5.562 10.319 1.00 46.25 91 GLU A N 1
ATOM 686 C CA . GLU A 1 91 ? 13.201 -6.740 11.182 1.00 46.25 91 GLU A CA 1
ATOM 687 C C . GLU A 1 91 ? 12.447 -6.571 12.511 1.00 46.25 91 GLU A C 1
ATOM 689 O O . GLU A 1 91 ? 11.988 -7.554 13.074 1.00 46.25 91 GLU A O 1
ATOM 694 N N . GLY A 1 92 ? 12.214 -5.338 12.980 1.00 44.41 92 GLY A N 1
ATOM 695 C CA . GLY A 1 92 ? 11.331 -5.074 14.124 1.00 44.41 92 GLY A CA 1
ATOM 696 C C . GLY A 1 92 ? 9.827 -5.068 13.801 1.00 44.41 92 GLY A C 1
ATOM 697 O O . GLY A 1 92 ? 9.016 -5.349 14.679 1.00 44.41 92 GLY A O 1
ATOM 698 N N . LEU A 1 93 ? 9.443 -4.768 12.554 1.00 44.78 93 LEU A N 1
ATOM 699 C CA . LEU A 1 93 ? 8.048 -4.644 12.093 1.00 44.78 93 LEU A CA 1
ATOM 700 C C . LEU A 1 93 ? 7.514 -5.941 11.456 1.00 44.78 93 LEU A C 1
ATOM 702 O O . LEU A 1 93 ? 6.362 -6.300 11.673 1.00 44.78 93 LEU A O 1
ATOM 706 N N . LEU A 1 94 ? 8.360 -6.671 10.725 1.00 44.88 94 LEU A N 1
ATOM 707 C CA . LEU A 1 94 ? 8.055 -7.933 10.035 1.00 44.88 94 LEU A CA 1
ATOM 708 C C . LEU A 1 94 ? 8.197 -9.168 10.937 1.00 44.88 94 LEU A C 1
ATOM 710 O O . LEU A 1 94 ? 7.794 -10.260 10.545 1.00 44.88 94 LEU A O 1
ATOM 714 N N . ASN A 1 95 ? 8.747 -9.011 12.147 1.00 39.75 95 ASN A N 1
ATOM 715 C CA . ASN A 1 95 ? 8.761 -10.073 13.159 1.00 39.75 95 ASN A CA 1
ATOM 716 C C . ASN A 1 95 ? 7.393 -10.238 13.854 1.00 39.75 95 ASN A C 1
ATOM 718 O O . ASN A 1 95 ? 7.207 -11.139 14.669 1.00 39.75 95 ASN A O 1
ATOM 722 N N . ARG A 1 96 ? 6.402 -9.402 13.504 1.00 45.06 96 ARG A N 1
ATOM 723 C CA . ARG A 1 96 ? 4.988 -9.733 13.695 1.00 45.06 96 ARG A CA 1
ATOM 724 C C . ARG A 1 96 ? 4.543 -10.594 12.521 1.00 45.06 96 ARG A C 1
ATOM 726 O O . ARG A 1 96 ? 4.249 -10.073 11.457 1.00 45.06 96 ARG A O 1
ATOM 733 N N . SER A 1 97 ? 4.565 -11.904 12.754 1.00 46.84 97 SER A N 1
ATOM 734 C CA . SER A 1 97 ? 3.855 -12.962 12.031 1.00 46.84 97 SER A CA 1
ATOM 735 C C . SER A 1 97 ? 3.584 -12.675 10.553 1.00 46.84 97 SER A C 1
ATOM 737 O O . SER A 1 97 ? 2.623 -11.987 10.219 1.00 46.84 97 SER A O 1
ATOM 739 N N . ARG A 1 98 ? 4.358 -13.304 9.655 1.00 53.56 98 ARG A N 1
ATOM 740 C CA . ARG A 1 98 ? 3.895 -13.533 8.277 1.00 53.56 98 ARG A CA 1
ATOM 741 C C . ARG A 1 98 ? 2.459 -14.038 8.354 1.00 53.56 98 ARG A C 1
ATOM 743 O O . ARG A 1 98 ? 2.215 -15.080 8.961 1.00 53.56 98 ARG A O 1
ATOM 750 N N . CYS A 1 99 ? 1.526 -13.283 7.794 1.00 54.34 99 CYS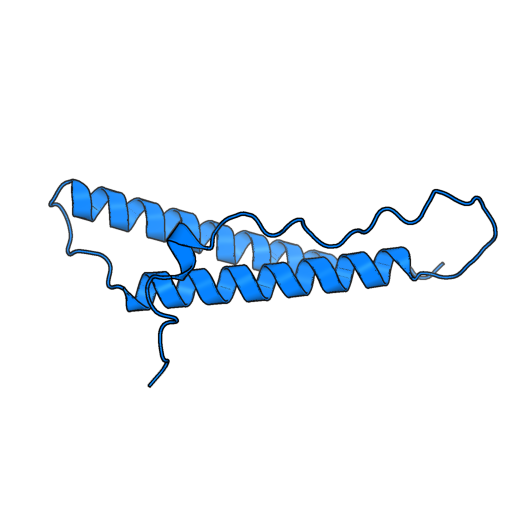 A N 1
ATOM 751 C CA . CYS A 1 99 ? 0.132 -13.673 7.786 1.00 54.34 99 CYS A CA 1
ATOM 752 C C . CYS A 1 99 ? 0.028 -14.951 6.956 1.00 54.34 99 CYS A C 1
ATOM 754 O O . CYS A 1 99 ? 0.274 -14.946 5.751 1.00 54.34 99 CYS A O 1
ATOM 756 N N . VAL A 1 100 ? -0.218 -16.070 7.631 1.00 50.59 100 VAL A N 1
ATOM 757 C CA . VAL A 1 100 ? -0.462 -17.353 6.982 1.00 50.59 100 VAL A CA 1
ATOM 758 C C . VAL A 1 100 ? -1.840 -17.230 6.343 1.00 50.59 100 VAL A C 1
ATOM 760 O O . VAL A 1 100 ? -2.841 -17.189 7.053 1.00 50.59 100 VAL A O 1
ATOM 763 N N . ASN A 1 101 ? -1.887 -17.106 5.016 1.00 45.28 101 ASN A N 1
ATOM 764 C CA . ASN A 1 101 ? -3.126 -17.291 4.266 1.00 45.28 101 ASN A CA 1
ATOM 765 C C . ASN A 1 101 ? -3.541 -18.755 4.452 1.00 45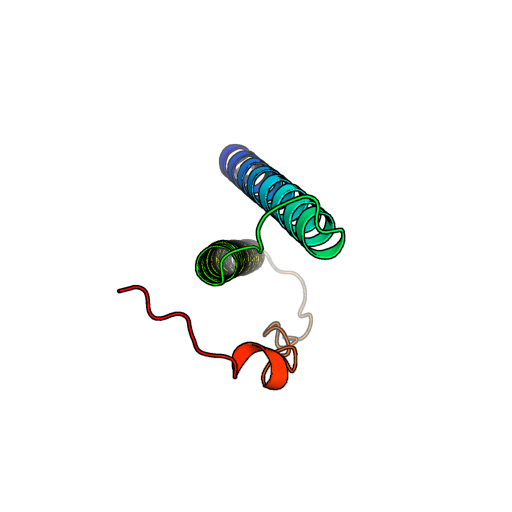.28 101 ASN A C 1
ATOM 767 O O . ASN A 1 101 ? -2.841 -19.648 3.968 1.00 45.28 101 ASN A O 1
ATOM 771 N N . HIS A 1 102 ? -4.615 -18.982 5.206 1.00 38.97 102 HIS A N 1
ATOM 772 C CA . HIS A 1 102 ? -5.248 -20.287 5.362 1.00 38.97 102 HIS A CA 1
ATOM 773 C C .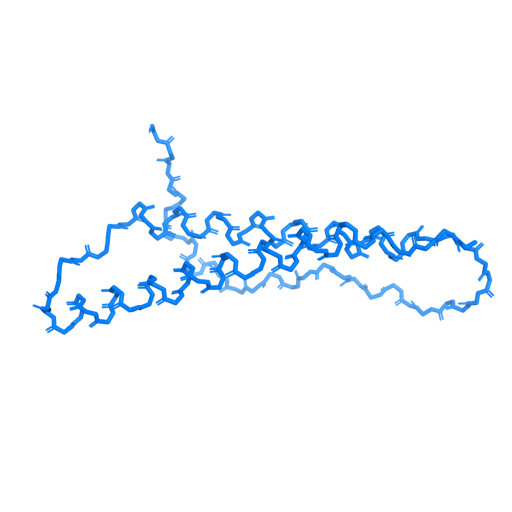 HIS A 1 102 ? -6.467 -20.400 4.454 1.00 38.97 102 HIS A C 1
ATOM 775 O O . HIS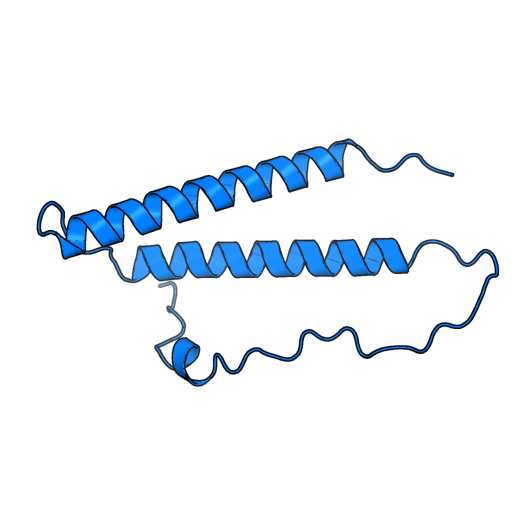 A 1 102 ? -7.185 -19.382 4.318 1.00 38.97 102 HIS A O 1
#

pLDDT: mean 72.29, std 19.85, range [38.97, 94.31]

Radius of gyration: 18.98 Å; chains: 1; bounding box: 48×28×50 Å

Foldseek 3Di:
DPPPPVVVVVVLVVLVVVLVVLVVVVVVQCVCVVVVNDPHDDVVSVLVSVVSVVVSVVVVVVVVVVVVPPDDPDDDDDDPDPPPPPPDVCVVVPVPDNPPPD

Sequence (102 aa):
MTAPDWHDELVLVAELASVNNQIARFVLRLLDADAGRKEQVAATDECHLGGRLVDLGYALQDRAVHRTAGPNDDAASIVGSDLRPRPLPLEGLLNRSRCVNH